Protein AF-A0A1S8B3X6-F1 (afdb_monomer_lite)

pLDDT: mean 89.28, std 11.44, range [52.78, 97.94]

Structure (mmCIF, N/CA/C/O backbone):
data_AF-A0A1S8B3X6-F1
#
_entry.id   AF-A0A1S8B3X6-F1
#
loop_
_atom_site.group_PDB
_atom_site.id
_atom_site.type_symbol
_atom_site.label_atom_id
_atom_site.label_alt_id
_atom_site.label_comp_id
_atom_site.label_asym_id
_atom_site.label_entity_id
_atom_site.label_seq_id
_atom_si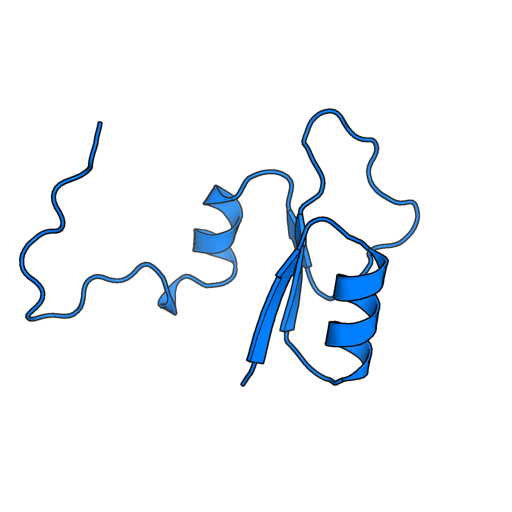te.pdbx_PDB_ins_code
_atom_site.Cartn_x
_atom_site.Cartn_y
_atom_site.Cartn_z
_atom_site.occupancy
_atom_site.B_iso_or_equiv
_atom_site.auth_seq_id
_atom_site.auth_comp_id
_atom_site.auth_asym_id
_atom_site.auth_atom_id
_atom_site.pdbx_PDB_model_num
ATOM 1 N N . MET A 1 1 ? -6.891 -9.166 -11.745 1.00 65.94 1 MET A N 1
ATOM 2 C CA . MET A 1 1 ? -6.596 -8.771 -10.356 1.00 65.94 1 MET A CA 1
ATOM 3 C C . MET A 1 1 ? -6.396 -7.272 -10.379 1.00 65.94 1 MET A C 1
ATOM 5 O O . MET A 1 1 ? -5.743 -6.808 -11.306 1.00 65.94 1 MET A O 1
ATOM 9 N N . SER A 1 2 ? -7.056 -6.545 -9.482 1.00 88.75 2 SER A N 1
ATOM 10 C CA . SER A 1 2 ? -6.956 -5.086 -9.393 1.00 88.75 2 SER A CA 1
ATOM 11 C C . SER A 1 2 ? -6.239 -4.744 -8.094 1.00 88.75 2 SER A C 1
ATOM 13 O O . SER A 1 2 ? -6.594 -5.305 -7.054 1.00 88.75 2 SER A O 1
ATOM 15 N N . ASP A 1 3 ? -5.257 -3.849 -8.168 1.00 92.56 3 ASP A N 1
ATOM 16 C CA . ASP A 1 3 ? -4.460 -3.400 -7.029 1.00 92.56 3 ASP A CA 1
ATOM 17 C C . ASP A 1 3 ? -4.604 -1.875 -6.875 1.00 92.56 3 ASP A C 1
ATOM 19 O O . ASP A 1 3 ? -4.569 -1.146 -7.869 1.00 92.56 3 ASP A O 1
ATOM 23 N N . LEU A 1 4 ? -4.796 -1.394 -5.644 1.00 96.44 4 LEU A N 1
ATOM 24 C CA . LEU A 1 4 ? -4.952 0.029 -5.321 1.00 96.44 4 LEU A CA 1
ATOM 25 C C . LEU A 1 4 ? -3.984 0.442 -4.208 1.00 96.44 4 LEU A C 1
ATOM 27 O O . LEU A 1 4 ? -3.880 -0.232 -3.186 1.00 96.44 4 LEU A O 1
ATOM 31 N N . ILE A 1 5 ? -3.295 1.564 -4.405 1.00 97.12 5 ILE A N 1
ATOM 32 C CA . ILE A 1 5 ? -2.426 2.201 -3.415 1.00 97.12 5 ILE A CA 1
ATOM 33 C C . ILE A 1 5 ? -2.926 3.634 -3.269 1.00 97.12 5 ILE A C 1
ATOM 35 O O . ILE A 1 5 ? -2.951 4.367 -4.255 1.00 97.12 5 ILE A O 1
ATOM 39 N N . ASP A 1 6 ? -3.376 4.004 -2.075 1.00 97.00 6 ASP A N 1
ATOM 40 C CA . ASP A 1 6 ? -4.039 5.288 -1.826 1.00 97.00 6 ASP A CA 1
ATOM 41 C C . ASP A 1 6 ? -3.828 5.690 -0.355 1.00 97.00 6 ASP A C 1
ATOM 43 O O . ASP A 1 6 ? -3.663 4.824 0.516 1.00 97.00 6 ASP A O 1
ATOM 47 N N . ASP A 1 7 ? -3.785 6.989 -0.078 1.00 95.19 7 ASP A N 1
ATOM 48 C CA . ASP A 1 7 ? -3.625 7.560 1.265 1.00 95.19 7 ASP A CA 1
ATOM 49 C C . ASP A 1 7 ? -4.969 7.748 1.990 1.00 95.19 7 ASP A C 1
ATOM 51 O O . ASP A 1 7 ? -5.052 7.775 3.225 1.00 95.19 7 ASP A O 1
ATOM 55 N N . SER A 1 8 ? -6.063 7.765 1.234 1.00 95.19 8 SER A N 1
ATOM 56 C CA . SER A 1 8 ? -7.420 7.820 1.746 1.00 95.19 8 SER A CA 1
ATOM 57 C C . SER A 1 8 ? -7.882 6.464 2.274 1.00 95.19 8 SER A C 1
ATOM 59 O O . SER A 1 8 ? -8.224 5.532 1.537 1.00 95.19 8 SER A O 1
ATOM 61 N N . ALA A 1 9 ? -8.024 6.375 3.598 1.00 95.06 9 ALA A N 1
ATOM 62 C CA . ALA A 1 9 ? -8.522 5.174 4.261 1.00 95.06 9 ALA A CA 1
ATOM 63 C C . ALA A 1 9 ? -9.923 4.741 3.773 1.00 95.06 9 ALA A C 1
ATOM 65 O O . ALA A 1 9 ? -10.256 3.558 3.856 1.00 95.06 9 ALA A O 1
ATOM 66 N N . SER A 1 10 ? -10.770 5.661 3.292 1.00 96.50 10 SER A N 1
ATOM 67 C CA . SER A 1 10 ? -12.088 5.302 2.744 1.00 96.50 10 SER A CA 1
ATOM 68 C C . SER A 1 10 ? -11.973 4.600 1.393 1.00 96.50 10 SER A C 1
ATOM 70 O O . SER A 1 10 ? -12.652 3.596 1.182 1.00 96.50 10 SER A O 1
ATOM 72 N N . ASN A 1 11 ? -11.083 5.073 0.517 1.00 97.38 11 ASN A N 1
ATOM 73 C CA . ASN A 1 11 ? -10.849 4.460 -0.795 1.00 97.38 11 ASN A CA 1
ATOM 74 C C . ASN A 1 11 ? -10.280 3.053 -0.624 1.00 97.38 11 ASN A C 1
ATOM 76 O O . ASN A 1 11 ? -10.744 2.092 -1.238 1.00 97.38 11 ASN A O 1
ATOM 80 N N . VAL A 1 12 ? -9.323 2.926 0.290 1.00 97.94 12 VAL A N 1
ATOM 81 C CA . VAL A 1 12 ? -8.657 1.667 0.607 1.00 97.94 12 VAL A CA 1
ATOM 82 C C . VAL A 1 12 ? -9.630 0.627 1.181 1.00 97.94 12 VAL A C 1
ATOM 84 O O . VAL A 1 12 ? -9.601 -0.537 0.771 1.00 97.94 12 VAL A O 1
ATOM 87 N N . ARG A 1 13 ? -10.537 1.031 2.084 1.00 97.50 13 ARG A N 1
ATOM 88 C CA . ARG A 1 13 ? -11.585 0.138 2.613 1.00 97.50 13 ARG A CA 1
ATOM 89 C C . ARG A 1 13 ? -12.548 -0.316 1.522 1.00 97.50 13 ARG A C 1
ATOM 91 O O . ARG A 1 13 ? -12.795 -1.514 1.409 1.00 97.50 13 ARG A O 1
ATOM 98 N N . ALA A 1 14 ? -13.025 0.611 0.692 1.00 97.81 14 ALA A N 1
ATOM 99 C CA . ALA A 1 14 ? -13.925 0.289 -0.412 1.00 97.81 14 ALA A CA 1
ATOM 100 C C . ALA A 1 14 ? -13.273 -0.687 -1.407 1.00 97.81 14 ALA A C 1
ATOM 102 O O . ALA A 1 14 ? -13.887 -1.677 -1.798 1.00 97.81 14 ALA A O 1
ATOM 103 N N . ALA A 1 15 ? -12.002 -0.474 -1.765 1.00 97.94 15 ALA A N 1
ATOM 104 C CA . ALA A 1 15 ? -11.261 -1.385 -2.637 1.00 97.94 15 ALA A CA 1
ATOM 105 C C . ALA A 1 15 ? -11.156 -2.799 -2.036 1.00 97.94 15 ALA A C 1
ATOM 107 O O . ALA A 1 15 ? -11.406 -3.789 -2.727 1.00 97.94 15 ALA A O 1
ATOM 108 N N . LYS A 1 16 ? -10.869 -2.910 -0.732 1.00 97.44 16 LYS A N 1
ATOM 109 C CA . LYS A 1 16 ? -10.870 -4.203 -0.032 1.00 97.44 16 LYS A CA 1
ATOM 110 C C . LYS A 1 16 ? -12.248 -4.874 -0.048 1.00 97.44 16 LYS A C 1
ATOM 112 O O . LYS A 1 16 ? -12.317 -6.080 -0.272 1.00 97.44 16 LYS A O 1
ATOM 117 N N . GLU A 1 17 ? -13.327 -4.129 0.181 1.00 97.38 17 GLU A N 1
ATOM 118 C CA . GLU A 1 17 ? -14.704 -4.653 0.140 1.00 97.38 17 GLU A CA 1
ATOM 119 C C . GLU A 1 17 ? -15.097 -5.159 -1.255 1.00 97.38 17 GLU A C 1
ATOM 121 O O . GLU A 1 17 ? -15.810 -6.154 -1.375 1.00 97.38 17 GLU A O 1
ATOM 126 N N . LEU A 1 18 ? -14.562 -4.539 -2.310 1.00 97.38 18 LEU A N 1
ATOM 127 C CA . LEU A 1 18 ? -14.696 -4.992 -3.698 1.00 97.38 18 LEU A CA 1
ATOM 128 C C . LEU A 1 18 ? -13.807 -6.204 -4.043 1.00 97.38 18 LEU A C 1
ATOM 130 O O . LEU A 1 18 ? -13.826 -6.678 -5.180 1.00 97.38 18 LEU A O 1
ATOM 134 N N . GLY A 1 19 ? -13.022 -6.711 -3.088 1.00 97.00 19 GLY A N 1
ATOM 135 C CA . GLY A 1 19 ? -12.130 -7.856 -3.274 1.00 97.00 19 GLY A CA 1
ATOM 136 C C . GLY A 1 19 ? -10.810 -7.522 -3.970 1.00 97.00 19 GLY A C 1
ATOM 137 O O . GLY A 1 19 ? -10.142 -8.429 -4.468 1.00 97.00 19 GLY A O 1
ATOM 138 N N . TRP A 1 20 ? -10.428 -6.245 -4.036 1.00 97.44 20 TRP A N 1
ATOM 139 C CA . TRP A 1 20 ? -9.139 -5.830 -4.589 1.00 97.44 20 TRP A CA 1
ATOM 140 C C . TRP A 1 20 ? -8.030 -5.993 -3.547 1.00 97.44 20 TRP A C 1
ATOM 142 O O . TRP A 1 20 ? -8.278 -5.991 -2.331 1.00 97.44 20 TRP A O 1
ATOM 152 N N . THR A 1 21 ? -6.787 -6.092 -4.016 1.00 96.94 21 THR A N 1
ATOM 153 C CA . THR A 1 21 ? -5.638 -5.880 -3.135 1.00 96.94 21 THR A CA 1
ATOM 154 C C . THR A 1 21 ? -5.497 -4.384 -2.919 1.00 96.94 21 THR A C 1
ATOM 156 O O . THR A 1 21 ? -5.365 -3.632 -3.881 1.00 96.94 21 THR A O 1
ATOM 159 N N . ALA A 1 22 ? -5.529 -3.929 -1.673 1.00 97.81 22 ALA A N 1
ATOM 160 C CA . ALA A 1 22 ? -5.397 -2.514 -1.376 1.00 97.81 22 ALA A CA 1
ATOM 161 C C . ALA A 1 22 ? -4.279 -2.272 -0.364 1.00 97.81 22 ALA A C 1
ATOM 163 O O . ALA A 1 22 ? -4.132 -3.014 0.614 1.00 97.81 22 ALA A O 1
ATOM 164 N N . VAL A 1 23 ? -3.512 -1.210 -0.582 1.00 97.94 23 VAL A N 1
ATOM 165 C CA . VAL A 1 23 ? -2.453 -0.748 0.311 1.00 97.94 23 VAL A CA 1
ATOM 166 C C . VAL A 1 23 ? -2.798 0.648 0.796 1.00 97.94 23 VAL A C 1
ATOM 168 O O . VAL A 1 23 ? -2.972 1.560 -0.010 1.00 97.94 23 VAL A O 1
ATOM 171 N N . HIS A 1 24 ? -2.883 0.811 2.115 1.00 97.69 24 HIS A N 1
ATOM 172 C CA . HIS A 1 24 ? -3.013 2.130 2.722 1.00 97.69 24 HIS A CA 1
ATOM 173 C C . HIS A 1 24 ? -1.637 2.782 2.847 1.00 97.69 24 HIS A C 1
ATOM 175 O O . HIS A 1 24 ? -0.793 2.292 3.600 1.00 97.69 24 HIS A O 1
ATOM 181 N N . PHE A 1 25 ? -1.406 3.872 2.122 1.00 97.44 25 PHE A N 1
ATOM 182 C CA . PHE A 1 25 ? -0.228 4.707 2.325 1.00 97.44 25 PHE A CA 1
ATOM 183 C C . PHE A 1 25 ? -0.496 5.675 3.483 1.00 97.44 25 PHE A C 1
ATOM 185 O O . PHE A 1 25 ? -1.384 6.515 3.406 1.00 97.44 25 PHE A O 1
ATOM 192 N N . VAL A 1 26 ? 0.229 5.522 4.588 1.00 95.56 26 VAL A N 1
ATOM 193 C CA . VAL A 1 26 ? 0.108 6.396 5.759 1.00 95.56 26 VAL A CA 1
ATOM 194 C C . VAL A 1 26 ? 1.377 7.214 5.853 1.00 95.56 26 VAL A C 1
ATOM 196 O O . VAL A 1 26 ? 2.443 6.664 6.128 1.00 95.56 26 VAL A O 1
ATOM 199 N N . GLU A 1 27 ? 1.260 8.521 5.650 1.00 90.25 27 GLU A N 1
ATOM 200 C CA . GLU A 1 27 ? 2.399 9.429 5.706 1.00 90.25 27 GLU A CA 1
ATOM 201 C C . GLU A 1 27 ? 3.199 9.252 7.002 1.00 90.25 27 GLU A C 1
ATOM 203 O O . GLU A 1 27 ? 2.665 9.023 8.092 1.00 90.25 27 GLU A O 1
ATOM 208 N N . SER A 1 28 ? 4.524 9.342 6.897 1.00 88.06 28 SER A N 1
ATOM 209 C CA . SER A 1 28 ? 5.416 8.996 8.014 1.00 88.06 28 SER A CA 1
ATOM 210 C C . SER A 1 28 ? 5.203 9.871 9.252 1.00 88.06 28 SER A C 1
ATOM 212 O O . SER A 1 28 ? 5.413 9.405 10.376 1.00 88.06 28 SER A O 1
ATOM 214 N N . THR A 1 29 ? 4.769 11.114 9.037 1.00 90.19 29 THR A N 1
ATOM 215 C CA . THR A 1 29 ? 4.443 12.110 10.067 1.00 90.19 29 THR A CA 1
ATOM 216 C C . THR A 1 29 ? 3.095 11.861 10.742 1.00 90.19 29 THR A C 1
ATOM 218 O O . THR A 1 29 ? 2.838 12.427 11.806 1.00 90.19 29 THR A O 1
ATOM 221 N N . GLU A 1 30 ? 2.246 11.008 10.168 1.00 88.44 30 GLU A N 1
ATOM 222 C CA . GLU A 1 30 ? 0.936 10.691 10.712 1.00 88.44 30 GLU A CA 1
ATOM 223 C C . GLU A 1 30 ? 0.988 9.528 11.707 1.00 88.44 30 GLU A C 1
ATOM 225 O O . GLU A 1 30 ? 1.807 8.596 11.643 1.00 88.44 30 GLU A O 1
ATOM 230 N N . SER A 1 31 ? 0.065 9.588 12.667 1.00 88.12 31 SER A N 1
ATOM 231 C CA . SER A 1 31 ? -0.190 8.457 13.552 1.00 88.12 31 SER A CA 1
ATOM 232 C C . SER A 1 31 ? -0.792 7.318 12.742 1.00 88.12 31 SER A C 1
ATOM 234 O O . SER A 1 31 ? -1.672 7.534 11.913 1.00 88.12 31 SER A O 1
ATOM 236 N N . ALA A 1 32 ? -0.352 6.090 13.015 1.00 85.12 32 ALA A N 1
ATOM 237 C CA . ALA A 1 32 ? -0.982 4.927 12.408 1.00 85.12 32 ALA A CA 1
ATOM 238 C C . ALA A 1 32 ? -2.480 4.890 12.776 1.00 85.12 32 ALA A C 1
ATOM 240 O O . ALA A 1 32 ? -2.835 5.200 13.921 1.00 85.12 32 ALA A O 1
ATOM 241 N N . PRO A 1 33 ? -3.364 4.506 11.841 1.00 87.69 33 PRO A N 1
ATOM 242 C CA . PRO A 1 33 ? -4.779 4.374 12.140 1.00 87.69 33 PRO A CA 1
ATOM 243 C C . PRO A 1 33 ? -4.994 3.299 13.211 1.00 87.69 33 PRO A C 1
ATOM 245 O O . PRO A 1 33 ? -4.307 2.279 13.240 1.00 87.69 33 PRO A O 1
ATOM 248 N N . ALA A 1 34 ? -5.995 3.501 14.072 1.00 91.00 34 ALA A N 1
ATOM 249 C CA . ALA A 1 34 ? -6.330 2.549 15.137 1.00 91.00 34 ALA A CA 1
ATOM 250 C C . ALA A 1 34 ? -6.705 1.154 14.599 1.00 91.00 34 ALA A C 1
ATOM 252 O O . ALA A 1 34 ? -6.531 0.149 15.285 1.00 91.00 34 ALA A O 1
ATOM 253 N N . GLN A 1 35 ? -7.212 1.095 13.366 1.00 92.62 35 GLN A N 1
ATOM 254 C CA . GLN A 1 35 ? -7.491 -0.139 12.649 1.00 92.62 35 GLN A CA 1
ATOM 255 C C . GLN A 1 35 ? -7.016 -0.016 11.204 1.00 92.62 35 GLN A C 1
ATOM 257 O O . GLN A 1 35 ? -7.351 0.951 10.515 1.00 92.62 35 GLN A O 1
ATOM 262 N N . GLN A 1 36 ? -6.285 -1.030 10.745 1.00 93.56 36 GLN A N 1
ATOM 263 C CA . GLN A 1 36 ? -5.774 -1.097 9.381 1.00 93.56 36 GLN A CA 1
ATOM 264 C C . GLN A 1 36 ? -6.919 -1.052 8.357 1.00 93.56 36 GLN A C 1
ATOM 266 O O . GLN A 1 36 ? -7.909 -1.781 8.483 1.00 93.56 36 GLN A O 1
ATOM 271 N N . ALA A 1 37 ? -6.785 -0.198 7.339 1.00 95.00 37 ALA A N 1
ATOM 272 C CA . ALA A 1 37 ? -7.828 0.022 6.337 1.00 95.00 37 ALA A CA 1
ATOM 273 C C . ALA A 1 37 ? -7.985 -1.157 5.355 1.00 95.00 37 ALA A C 1
ATOM 275 O O . ALA A 1 37 ? -9.098 -1.441 4.913 1.00 95.00 37 ALA A O 1
ATOM 276 N N . SER A 1 38 ? -6.907 -1.889 5.053 1.00 95.94 38 SER A N 1
ATOM 277 C CA . SER A 1 38 ? -6.921 -3.007 4.099 1.00 95.94 38 SER A CA 1
ATOM 278 C C . SER A 1 38 ? -5.994 -4.167 4.488 1.00 95.94 38 SER A C 1
ATOM 280 O O . SER A 1 38 ? -5.788 -4.419 5.675 1.00 95.94 38 SER A O 1
ATOM 282 N N . GLN A 1 39 ? -5.515 -4.946 3.510 1.00 96.56 39 GLN A N 1
ATOM 283 C CA . GLN A 1 39 ? -4.575 -6.052 3.700 1.00 96.56 39 GLN A CA 1
ATOM 284 C C . GLN A 1 39 ? -3.163 -5.554 4.039 1.00 96.56 39 GLN A C 1
ATOM 286 O O . GLN A 1 39 ? -2.469 -6.207 4.814 1.00 96.56 39 GLN A O 1
ATOM 291 N N . TYR A 1 40 ? -2.772 -4.391 3.510 1.00 97.00 40 TYR A N 1
ATOM 292 C CA . TYR A 1 40 ? -1.442 -3.815 3.698 1.00 97.00 40 TYR A CA 1
ATOM 293 C C . TYR A 1 40 ? -1.522 -2.347 4.111 1.00 97.00 40 TYR A C 1
ATOM 295 O O . TYR A 1 40 ? -2.421 -1.617 3.697 1.00 97.00 40 TYR A O 1
ATOM 303 N N . GLN A 1 41 ? -0.540 -1.913 4.891 1.00 97.00 41 GLN A N 1
ATOM 304 C CA . GLN A 1 41 ? -0.313 -0.519 5.238 1.00 97.00 41 GLN A CA 1
ATOM 305 C C . GLN A 1 41 ? 1.188 -0.260 5.179 1.00 97.00 41 GLN A C 1
ATOM 307 O O . GLN A 1 41 ? 1.959 -1.060 5.706 1.00 97.00 41 GLN A O 1
ATOM 312 N N . ILE A 1 42 ? 1.584 0.837 4.545 1.00 96.25 42 ILE A N 1
ATOM 313 C CA . ILE A 1 42 ? 2.988 1.224 4.371 1.00 96.25 42 ILE A CA 1
ATOM 314 C C . ILE A 1 42 ? 3.172 2.690 4.749 1.00 96.25 42 ILE A C 1
ATOM 316 O O . ILE A 1 42 ? 2.216 3.467 4.701 1.00 96.25 42 ILE A O 1
ATOM 320 N N . LYS A 1 43 ? 4.400 3.062 5.104 1.00 95.88 43 LYS A N 1
ATOM 321 C CA . LYS A 1 43 ? 4.805 4.455 5.347 1.00 95.88 43 LYS A CA 1
ATOM 322 C C . LYS A 1 43 ? 5.725 5.008 4.268 1.00 95.88 43 LYS A C 1
ATOM 324 O O . LYS A 1 43 ? 5.876 6.224 4.148 1.00 95.88 43 LYS A O 1
ATOM 329 N N . HIS A 1 44 ? 6.334 4.118 3.493 1.00 95.06 44 HIS A N 1
ATOM 330 C CA . HIS A 1 44 ? 7.278 4.444 2.437 1.00 95.06 44 HIS A CA 1
ATOM 331 C C . HIS A 1 44 ? 6.941 3.646 1.177 1.00 95.06 44 HIS A C 1
ATOM 333 O O . HIS A 1 44 ? 6.669 2.446 1.241 1.00 95.06 44 HIS A O 1
ATOM 339 N N . LEU A 1 45 ? 6.969 4.295 0.010 1.00 94.69 45 LEU A N 1
ATOM 340 C CA . LEU A 1 45 ? 6.631 3.645 -1.263 1.00 94.69 45 LEU A CA 1
ATOM 341 C C . LEU A 1 45 ? 7.611 2.516 -1.617 1.00 94.69 45 LEU A C 1
ATOM 343 O O . LEU A 1 45 ? 7.249 1.575 -2.320 1.00 94.69 45 LEU A O 1
ATOM 347 N N . GLU A 1 46 ? 8.835 2.562 -1.098 1.00 95.31 46 GLU A N 1
ATOM 348 C CA . GLU A 1 46 ? 9.854 1.527 -1.257 1.00 95.31 46 GLU A CA 1
ATOM 349 C C . GLU A 1 46 ? 9.398 0.166 -0.715 1.00 95.31 46 GLU A C 1
ATOM 351 O O . GLU A 1 46 ? 9.805 -0.870 -1.245 1.00 95.31 46 GLU A O 1
ATOM 356 N N . GLU A 1 47 ? 8.509 0.149 0.282 1.00 96.25 47 GLU A N 1
ATOM 357 C CA . GLU A 1 47 ? 7.944 -1.078 0.852 1.00 96.25 47 GLU A CA 1
ATOM 358 C C . G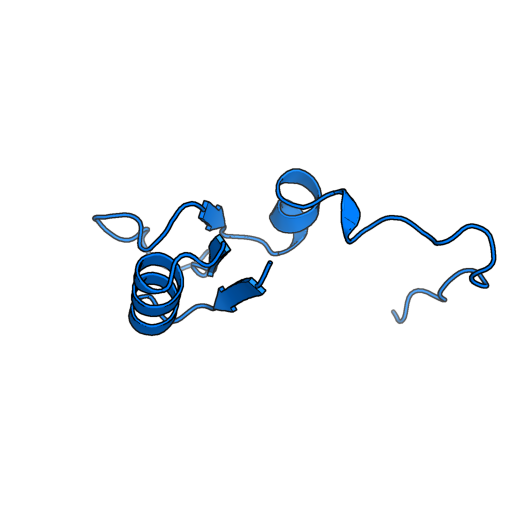LU A 1 47 ? 7.114 -1.864 -0.178 1.00 96.25 47 GLU A C 1
ATOM 360 O O . GLU A 1 47 ? 7.014 -3.093 -0.090 1.00 96.25 47 GLU A O 1
ATOM 365 N N . LEU A 1 48 ? 6.598 -1.198 -1.222 1.00 96.06 48 LEU A N 1
ATOM 366 C CA . LEU A 1 48 ? 5.899 -1.855 -2.331 1.00 96.06 48 LEU A CA 1
ATOM 367 C C . LEU A 1 48 ? 6.792 -2.855 -3.069 1.00 96.06 48 LEU A C 1
ATOM 369 O O . LEU A 1 48 ? 6.277 -3.828 -3.611 1.00 96.06 48 LEU A O 1
ATOM 373 N N . ARG A 1 49 ? 8.119 -2.675 -3.061 1.00 95.00 49 ARG A N 1
ATOM 374 C CA . ARG A 1 49 ? 9.057 -3.634 -3.672 1.00 95.00 49 ARG A CA 1
ATOM 375 C C . ARG A 1 49 ? 9.055 -4.983 -2.959 1.00 95.00 49 ARG A C 1
ATOM 377 O O . ARG A 1 49 ? 9.333 -6.001 -3.584 1.00 95.00 49 ARG A O 1
ATOM 384 N N . THR A 1 50 ? 8.732 -4.985 -1.669 1.00 95.31 50 THR A N 1
ATOM 385 C CA . THR A 1 50 ? 8.618 -6.200 -0.856 1.00 95.31 50 THR A CA 1
ATOM 386 C C . THR A 1 50 ? 7.235 -6.831 -0.997 1.00 95.31 50 THR A C 1
ATOM 388 O O . THR A 1 50 ? 7.128 -8.053 -1.058 1.00 95.31 50 THR A O 1
ATOM 391 N N . ILE A 1 51 ? 6.179 -6.012 -1.064 1.00 95.06 51 ILE A N 1
ATOM 392 C CA . ILE A 1 51 ? 4.786 -6.486 -1.157 1.00 95.06 51 ILE A CA 1
ATOM 393 C C . ILE A 1 51 ? 4.463 -6.983 -2.573 1.00 95.06 51 ILE A C 1
ATOM 395 O O . ILE A 1 51 ? 3.799 -8.005 -2.738 1.00 95.06 51 ILE A O 1
ATOM 399 N N . PHE A 1 52 ? 4.959 -6.281 -3.590 1.00 94.06 52 PHE A N 1
ATOM 400 C CA . PHE A 1 52 ? 4.693 -6.557 -4.997 1.00 94.06 52 PHE A CA 1
ATOM 401 C C . PHE A 1 52 ? 5.981 -6.608 -5.833 1.00 94.06 52 PHE A C 1
ATOM 403 O O . PHE A 1 52 ? 6.135 -5.836 -6.786 1.00 94.06 52 PHE A O 1
ATOM 410 N N . PRO A 1 53 ? 6.925 -7.517 -5.525 1.00 92.56 53 PRO A N 1
ATOM 411 C CA . PRO A 1 53 ? 8.206 -7.593 -6.231 1.00 92.56 53 PRO A CA 1
ATOM 412 C C . PRO A 1 53 ? 8.044 -7.781 -7.746 1.00 92.56 53 PRO A C 1
ATOM 414 O O . PRO A 1 53 ? 8.876 -7.305 -8.516 1.00 92.56 53 PRO A O 1
ATOM 417 N N . GLN A 1 54 ? 6.948 -8.407 -8.186 1.00 90.44 54 GLN A N 1
ATOM 418 C CA . GLN A 1 54 ? 6.629 -8.628 -9.597 1.00 90.44 54 GLN A CA 1
ATOM 419 C C . GLN A 1 54 ? 6.450 -7.339 -10.413 1.00 90.44 54 GLN A C 1
ATOM 421 O O . GLN A 1 54 ? 6.568 -7.385 -11.633 1.00 90.44 54 GLN A O 1
ATOM 426 N N . PHE A 1 55 ? 6.169 -6.199 -9.773 1.00 89.50 55 PHE A N 1
ATOM 427 C CA . PHE A 1 55 ? 6.030 -4.916 -10.470 1.00 89.50 55 PHE A CA 1
ATOM 428 C C . PHE A 1 55 ? 7.358 -4.164 -10.632 1.00 89.50 55 PHE A C 1
ATOM 430 O O . PHE A 1 55 ? 7.401 -3.158 -11.333 1.00 89.50 55 PHE A O 1
ATOM 437 N N . PHE A 1 56 ? 8.448 -4.647 -10.026 1.00 88.69 56 PHE A N 1
ATOM 438 C CA . PHE A 1 56 ? 9.752 -3.967 -10.015 1.00 88.69 56 PHE A CA 1
ATOM 439 C C . PHE A 1 56 ? 10.853 -4.759 -10.728 1.00 88.69 56 PHE A C 1
ATOM 441 O O . PHE A 1 56 ? 12.042 -4.550 -10.484 1.00 88.69 56 PHE A O 1
ATOM 448 N N . THR A 1 57 ? 10.473 -5.676 -11.614 1.00 83.38 57 THR A N 1
ATOM 449 C CA . THR A 1 57 ? 11.413 -6.422 -12.455 1.00 83.38 57 THR A CA 1
ATOM 450 C C . THR A 1 57 ? 11.583 -5.745 -13.80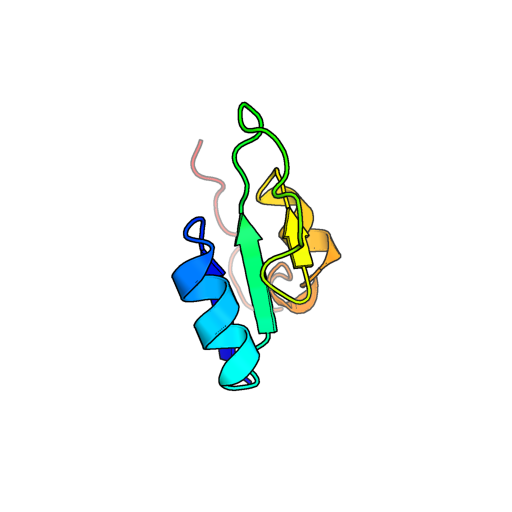8 1.00 83.38 57 THR A C 1
ATOM 452 O O . THR A 1 57 ? 10.595 -5.330 -14.408 1.00 83.38 57 THR A O 1
ATOM 455 N N . THR A 1 58 ? 12.807 -5.705 -14.335 1.00 77.06 58 THR A N 1
ATOM 456 C CA . THR A 1 58 ? 13.048 -5.281 -15.720 1.00 77.06 58 THR A CA 1
ATOM 457 C C . THR A 1 58 ? 12.624 -6.395 -16.682 1.00 77.06 58 THR A C 1
ATOM 459 O O . THR A 1 58 ? 13.119 -7.521 -16.548 1.00 77.06 58 THR A O 1
ATOM 462 N N . PRO A 1 59 ? 11.746 -6.128 -17.663 1.00 73.31 59 PRO A N 1
ATOM 463 C CA . PRO A 1 59 ? 11.480 -7.073 -18.738 1.00 73.31 59 PRO A CA 1
ATOM 464 C C . PRO A 1 59 ? 12.770 -7.406 -19.511 1.00 73.31 59 PRO A C 1
ATOM 466 O O . PRO A 1 59 ? 13.599 -6.517 -19.707 1.00 73.31 59 PRO A O 1
ATOM 469 N N . PRO A 1 60 ? 12.950 -8.643 -20.014 1.00 72.00 60 PRO A N 1
ATOM 470 C CA . PRO A 1 60 ? 14.202 -9.073 -20.654 1.00 72.00 60 PRO A CA 1
ATOM 471 C C . PRO A 1 60 ? 14.659 -8.222 -21.848 1.00 72.00 60 PRO A C 1
ATOM 473 O O . PRO A 1 60 ? 15.841 -8.218 -22.173 1.00 72.00 60 PRO A O 1
ATOM 476 N N . ASN A 1 61 ? 13.727 -7.523 -22.502 1.00 76.81 61 ASN A N 1
ATOM 477 C CA . ASN A 1 61 ? 13.975 -6.735 -23.709 1.00 76.81 61 ASN A CA 1
ATOM 478 C C . ASN A 1 61 ? 13.789 -5.228 -23.503 1.00 76.81 61 ASN A C 1
ATOM 480 O O . ASN A 1 61 ? 13.861 -4.482 -24.481 1.00 76.81 61 ASN A O 1
ATOM 484 N N . ASP A 1 62 ? 13.543 -4.772 -22.274 1.00 71.81 62 ASP A N 1
ATOM 485 C CA . ASP A 1 62 ? 13.441 -3.339 -22.036 1.00 71.81 62 ASP A CA 1
ATOM 486 C C . ASP A 1 62 ? 14.838 -2.711 -22.020 1.00 71.81 62 ASP A C 1
ATOM 488 O O . ASP A 1 62 ? 15.735 -3.200 -21.321 1.00 71.81 62 ASP A O 1
ATOM 492 N N . PRO A 1 63 ? 15.057 -1.617 -22.775 1.00 72.75 63 PRO A N 1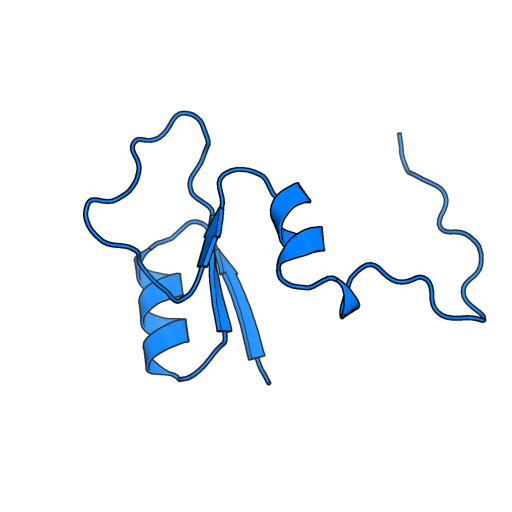
ATOM 493 C CA . PRO A 1 63 ? 16.279 -0.849 -22.631 1.00 72.75 63 PRO A CA 1
ATOM 494 C C . PRO A 1 63 ? 16.388 -0.359 -21.178 1.00 72.75 63 PRO A C 1
ATOM 496 O O . PRO A 1 63 ? 15.366 -0.026 -20.570 1.00 72.75 63 PRO A O 1
ATOM 499 N N . PRO A 1 64 ? 17.604 -0.300 -20.602 1.00 69.50 64 PRO A N 1
ATOM 500 C CA . PRO A 1 64 ? 17.783 0.135 -19.223 1.00 69.50 64 PRO A CA 1
ATOM 501 C C . PRO A 1 64 ? 17.122 1.501 -19.024 1.00 69.50 64 PRO A C 1
ATOM 503 O O . PRO A 1 64 ? 17.491 2.482 -19.678 1.00 69.50 64 PRO A O 1
ATOM 506 N N . GLN A 1 65 ? 16.121 1.553 -18.140 1.00 68.50 65 GLN A N 1
ATOM 507 C CA . GLN A 1 65 ? 15.447 2.800 -17.810 1.00 68.50 65 GLN A CA 1
ATOM 508 C C . GLN A 1 65 ? 16.467 3.736 -17.169 1.00 68.50 65 GLN A C 1
ATOM 510 O O . GLN A 1 65 ? 17.108 3.409 -16.169 1.00 68.50 65 GLN A O 1
ATOM 515 N N . LYS A 1 66 ? 16.660 4.900 -17.787 1.00 61.50 66 LYS A N 1
ATOM 516 C CA . LYS A 1 66 ? 17.555 5.928 -17.272 1.00 61.50 66 LYS A CA 1
ATOM 517 C C . LYS A 1 66 ? 16.901 6.501 -16.018 1.00 61.50 66 LYS A C 1
ATOM 519 O O . LYS A 1 66 ? 15.841 7.112 -16.123 1.00 61.50 66 LYS A O 1
ATOM 524 N N . SER A 1 67 ? 17.511 6.289 -14.855 1.00 58.62 67 SER A N 1
ATOM 525 C CA . SER A 1 67 ? 17.084 6.930 -13.613 1.00 58.62 67 SER A CA 1
ATOM 526 C C . SER A 1 67 ? 17.056 8.441 -13.843 1.00 58.62 67 SER A C 1
ATOM 528 O O . SER A 1 67 ? 18.090 9.035 -14.157 1.00 58.62 67 SER A O 1
ATOM 530 N N . ILE A 1 68 ? 15.870 9.044 -13.779 1.00 57.41 68 ILE A N 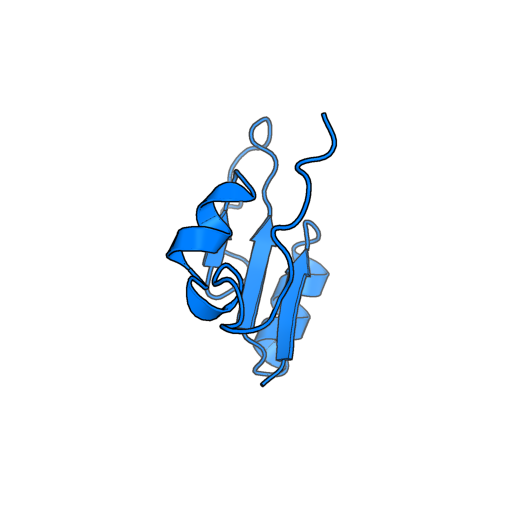1
ATOM 531 C CA . ILE A 1 68 ? 15.733 10.500 -13.793 1.00 57.41 68 ILE A CA 1
ATOM 532 C C . ILE A 1 68 ? 16.225 10.970 -12.414 1.00 57.41 68 ILE A C 1
ATOM 534 O O . ILE A 1 68 ? 15.760 10.408 -11.420 1.00 57.41 68 ILE A O 1
ATOM 538 N N . PRO A 1 69 ? 17.216 11.879 -12.349 1.00 52.78 69 PRO A N 1
ATOM 539 C CA . PRO A 1 69 ? 17.736 12.394 -11.086 1.00 52.78 69 PRO A CA 1
ATOM 540 C C . PRO A 1 69 ? 16.699 13.213 -10.315 1.00 52.78 69 PRO A C 1
ATOM 542 O O . PRO A 1 69 ? 15.790 13.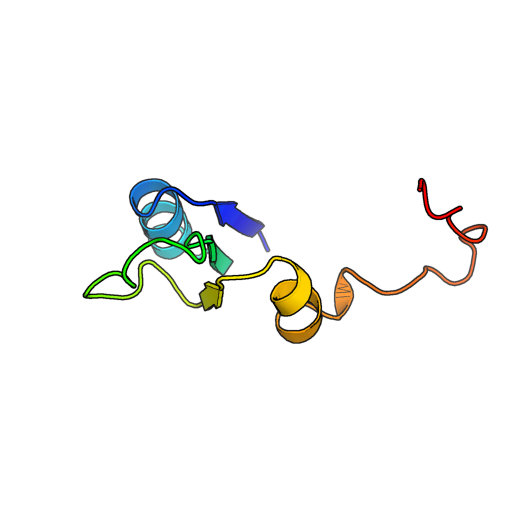784 -10.962 1.00 52.78 69 PRO A O 1
#

Secondary structure (DSSP, 8-state):
--EEEES-HHHHHHHHHTT-EEEEE--TTSPPPSS-SSSEEESSGGGHHHH-GGGSPPPTTPPPP----

InterPro domains:
  IPR023214 HAD superfamily [G3DSA:3.40.50.1000] (4-56)
  IPR036412 HAD-like superfamily [SSF56784] (5-54)

Organism: NCBI:txid420778

Radius of gyration: 14.38 Å; chains: 1; bounding box: 32×22×39 Å

Sequence (69 aa):
MSDLIDDSASNVRAAKELGWTAVHFVESTESAPAQQASQYQIKHLEELRTIFPQFFTTPPNDPPQKSIP

Foldseek 3Di:
DAEEEEQDLVVQLVCVVVVHHYEHAHAPPDDDDPDRSHPYYDHDPVCCCVVPVVVVDDDPPDDPDDPDD